Protein AF-A0A7S4EBX3-F1 (afdb_monomer_lite)

Structure (mmCIF, N/CA/C/O backbone):
data_AF-A0A7S4EBX3-F1
#
_entry.id   AF-A0A7S4EBX3-F1
#
loop_
_atom_site.group_PDB
_atom_site.id
_atom_site.type_symbol
_atom_site.label_atom_id
_atom_site.label_alt_id
_atom_site.label_comp_id
_atom_site.label_asym_id
_atom_site.label_entity_id
_atom_site.label_seq_id
_atom_site.pdbx_PDB_ins_code
_atom_site.Cartn_x
_atom_site.Cartn_y
_atom_site.Cartn_z
_atom_site.occupancy
_atom_site.B_iso_or_equiv
_atom_site.auth_seq_id
_atom_site.auth_comp_id
_atom_site.auth_asym_id
_atom_site.auth_ato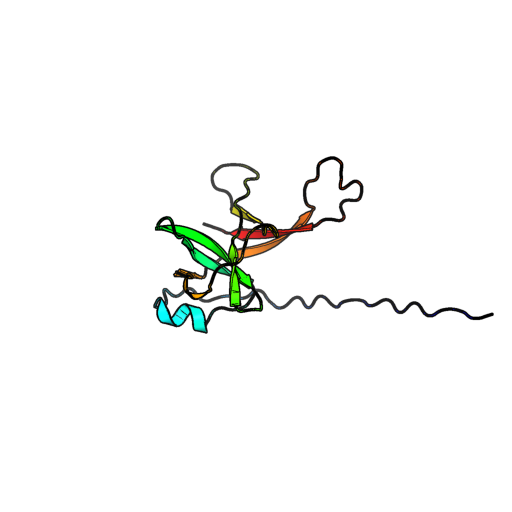m_id
_atom_site.pdbx_PDB_model_num
ATOM 1 N N . MET A 1 1 ? 20.992 -51.285 -5.496 1.00 40.72 1 MET A N 1
ATOM 2 C CA . MET A 1 1 ? 21.213 -49.872 -5.872 1.00 40.72 1 MET A CA 1
ATOM 3 C C . MET A 1 1 ? 19.914 -49.122 -5.628 1.00 40.72 1 MET A C 1
ATOM 5 O O . MET A 1 1 ? 18.893 -49.534 -6.156 1.00 40.72 1 MET A O 1
ATOM 9 N N . ARG A 1 2 ? 19.934 -48.137 -4.722 1.00 40.09 2 ARG A N 1
ATOM 10 C CA . ARG A 1 2 ? 18.774 -47.325 -4.319 1.00 40.09 2 ARG A CA 1
ATOM 11 C C . ARG A 1 2 ? 18.621 -46.174 -5.317 1.00 40.09 2 ARG A C 1
ATOM 13 O O . ARG A 1 2 ? 19.585 -45.440 -5.498 1.00 40.09 2 ARG A O 1
ATOM 20 N N . ALA A 1 3 ? 17.454 -46.026 -5.938 1.00 42.00 3 ALA A N 1
ATOM 21 C CA . ALA A 1 3 ? 17.110 -44.836 -6.714 1.00 42.00 3 ALA A CA 1
ATOM 22 C C . ALA A 1 3 ? 16.221 -43.935 -5.848 1.00 42.00 3 ALA A C 1
ATOM 24 O O . ALA A 1 3 ? 15.204 -44.380 -5.317 1.00 42.00 3 ALA A O 1
ATOM 25 N N . PHE A 1 4 ? 16.691 -42.707 -5.645 1.00 40.25 4 PHE A N 1
ATOM 26 C CA . PHE A 1 4 ? 16.070 -41.652 -4.855 1.00 40.25 4 PHE A CA 1
ATOM 27 C C . PHE A 1 4 ? 14.840 -41.079 -5.571 1.00 40.25 4 PHE A C 1
ATOM 29 O O . PHE A 1 4 ? 14.873 -40.845 -6.778 1.00 40.25 4 PHE A O 1
ATOM 36 N N . LEU A 1 5 ? 13.778 -40.837 -4.798 1.00 43.78 5 LEU A N 1
ATOM 37 C CA . LEU A 1 5 ? 12.637 -40.007 -5.177 1.00 43.78 5 LEU A CA 1
ATOM 38 C C . LEU A 1 5 ? 13.087 -38.558 -5.411 1.00 43.78 5 LEU A C 1
ATOM 40 O O . LEU A 1 5 ? 13.776 -37.988 -4.568 1.00 43.78 5 LEU A O 1
ATOM 44 N N . LEU A 1 6 ? 12.588 -37.941 -6.479 1.00 39.16 6 LEU A N 1
ATOM 45 C CA . LEU A 1 6 ? 12.466 -36.491 -6.602 1.00 39.16 6 LEU A CA 1
ATOM 46 C C . LEU A 1 6 ? 11.015 -36.204 -6.990 1.00 39.16 6 LEU A C 1
ATOM 48 O O . LEU A 1 6 ? 10.617 -36.347 -8.142 1.00 39.16 6 LEU A O 1
ATOM 52 N N . ALA A 1 7 ? 10.209 -35.897 -5.976 1.00 39.78 7 ALA A N 1
ATOM 53 C CA . ALA A 1 7 ? 8.870 -35.364 -6.150 1.00 39.78 7 ALA A CA 1
ATOM 54 C C . ALA A 1 7 ? 9.001 -33.874 -6.483 1.00 39.78 7 ALA A C 1
ATOM 56 O O . ALA A 1 7 ? 9.391 -33.073 -5.637 1.00 39.78 7 ALA A O 1
ATOM 57 N N . THR A 1 8 ? 8.712 -33.510 -7.726 1.00 43.41 8 THR A N 1
ATOM 58 C CA . THR A 1 8 ? 8.557 -32.117 -8.147 1.00 43.41 8 THR A CA 1
ATOM 59 C C . THR A 1 8 ? 7.237 -31.585 -7.595 1.00 43.41 8 THR A C 1
ATOM 61 O O . THR A 1 8 ? 6.166 -31.988 -8.052 1.00 43.41 8 THR A O 1
ATOM 64 N N . TYR A 1 9 ? 7.306 -30.700 -6.602 1.00 35.91 9 TYR A N 1
ATOM 65 C CA . TYR A 1 9 ? 6.167 -29.899 -6.161 1.00 35.91 9 TYR A CA 1
ATOM 66 C C . TYR A 1 9 ? 5.901 -28.819 -7.215 1.00 35.91 9 TYR A C 1
ATOM 68 O O . TYR A 1 9 ? 6.624 -27.833 -7.299 1.00 35.91 9 TYR A O 1
ATOM 76 N N . ALA A 1 10 ? 4.881 -29.023 -8.046 1.00 36.59 10 ALA A N 1
ATOM 77 C CA . ALA A 1 10 ? 4.318 -27.960 -8.867 1.00 36.59 10 ALA A CA 1
ATOM 78 C C . ALA A 1 10 ? 3.312 -27.191 -8.000 1.00 36.59 10 ALA A C 1
ATOM 80 O O . ALA A 1 10 ? 2.222 -27.694 -7.721 1.00 36.59 10 ALA A O 1
ATOM 81 N N . ALA A 1 11 ? 3.690 -26.001 -7.533 1.00 40.19 11 ALA A N 1
ATOM 82 C CA . ALA A 1 11 ? 2.750 -25.073 -6.922 1.00 40.19 11 ALA A CA 1
ATOM 83 C C . ALA A 1 11 ? 1.780 -24.600 -8.014 1.00 40.19 11 ALA A C 1
ATOM 85 O O . ALA A 1 11 ? 2.164 -23.918 -8.963 1.00 40.19 11 ALA A O 1
ATOM 86 N N . ALA A 1 12 ? 0.527 -25.037 -7.920 1.00 38.41 12 ALA A N 1
ATOM 87 C CA . ALA A 1 12 ? -0.540 -24.569 -8.784 1.00 38.41 12 ALA A CA 1
ATOM 88 C C . ALA A 1 12 ? -0.855 -23.114 -8.412 1.00 38.41 12 ALA A C 1
ATOM 90 O O . ALA A 1 12 ? -1.518 -22.857 -7.410 1.00 38.41 12 ALA A O 1
ATOM 91 N N . PHE A 1 13 ? -0.360 -22.172 -9.214 1.00 35.38 13 PHE A N 1
ATOM 92 C CA . PHE A 1 13 ? -0.728 -20.764 -9.129 1.00 35.38 13 PHE A CA 1
ATOM 93 C C . PHE A 1 13 ? -2.197 -20.634 -9.554 1.00 35.38 13 PHE A C 1
ATOM 95 O O . PHE A 1 13 ? -2.543 -20.697 -10.736 1.00 35.38 13 PHE A O 1
ATOM 102 N N . VAL A 1 14 ? -3.092 -20.562 -8.570 1.00 37.41 14 VAL A N 1
ATOM 103 C CA . VAL A 1 14 ? -4.519 -20.339 -8.797 1.00 37.41 14 VAL A CA 1
ATOM 104 C C . VAL A 1 14 ? -4.686 -18.873 -9.181 1.00 37.41 14 VAL A C 1
ATOM 106 O O . VAL A 1 14 ? -4.747 -18.008 -8.317 1.00 37.41 14 VAL A O 1
ATOM 109 N N . MET A 1 15 ? -4.787 -18.588 -10.482 1.00 36.91 15 MET A N 1
ATOM 110 C CA . MET A 1 15 ? -5.290 -17.299 -10.962 1.00 36.91 15 MET A CA 1
ATOM 111 C C . MET A 1 15 ? -6.753 -17.153 -10.521 1.00 36.91 15 MET A C 1
ATOM 113 O O . MET A 1 15 ? -7.679 -17.636 -11.182 1.00 36.91 15 MET A O 1
ATOM 117 N N . ARG A 1 16 ? -6.972 -16.531 -9.358 1.00 40.12 16 ARG A N 1
ATOM 118 C CA . ARG A 1 16 ? -8.288 -16.022 -8.967 1.00 40.12 16 ARG A CA 1
ATOM 119 C C . ARG A 1 16 ? -8.583 -14.780 -9.807 1.00 40.12 16 ARG A C 1
ATOM 121 O O . ARG A 1 16 ? -7.706 -13.987 -10.115 1.00 40.12 16 ARG A O 1
ATOM 128 N N . ARG A 1 17 ? -9.834 -14.704 -10.254 1.00 37.66 17 ARG A N 1
ATOM 129 C CA . ARG A 1 17 ? -10.370 -13.698 -11.181 1.00 37.66 17 ARG A CA 1
ATOM 130 C C . ARG A 1 17 ? -10.082 -12.267 -10.702 1.00 37.66 17 ARG A C 1
ATOM 132 O O . ARG A 1 17 ? -10.075 -12.067 -9.491 1.00 37.66 17 ARG A O 1
ATOM 139 N N . PRO A 1 18 ? -9.946 -11.295 -11.627 1.00 40.38 18 PRO A N 1
ATOM 140 C CA . PRO A 1 18 ? -9.719 -9.900 -11.270 1.00 40.38 18 PRO A CA 1
ATOM 141 C C . PRO A 1 18 ? -10.865 -9.418 -10.381 1.00 40.38 18 PRO A C 1
ATOM 143 O O . PRO A 1 18 ? -12.044 -9.592 -10.719 1.00 40.38 18 PRO A O 1
ATOM 146 N N . ALA A 1 19 ? -10.514 -8.884 -9.215 1.00 41.41 19 ALA A N 1
ATOM 147 C CA . ALA A 1 19 ? -11.467 -8.301 -8.296 1.00 41.41 19 ALA A CA 1
ATOM 148 C C . ALA A 1 19 ? -12.002 -7.012 -8.930 1.00 41.41 19 ALA A C 1
ATOM 150 O O . ALA A 1 19 ? -11.329 -5.994 -8.978 1.00 41.41 19 ALA A O 1
ATOM 151 N N . VAL A 1 20 ? -13.225 -7.066 -9.460 1.00 45.72 20 VAL A N 1
ATOM 152 C CA . VAL A 1 20 ? -13.995 -5.854 -9.755 1.00 45.72 20 VAL A CA 1
ATOM 153 C C . VAL A 1 20 ? -14.483 -5.328 -8.408 1.00 45.72 20 VAL A C 1
ATOM 155 O O . VAL A 1 20 ? -15.518 -5.777 -7.905 1.00 45.72 20 VAL A O 1
ATOM 158 N N . VAL A 1 21 ? -13.705 -4.443 -7.790 1.00 50.16 21 VAL A N 1
ATOM 159 C CA . VAL A 1 21 ? -14.052 -3.813 -6.513 1.00 50.16 21 VAL A CA 1
ATOM 160 C C . VAL A 1 21 ? -14.892 -2.568 -6.797 1.00 50.16 21 VAL A C 1
ATOM 162 O O . VAL A 1 21 ? -14.644 -1.798 -7.719 1.00 50.16 21 VAL A O 1
ATOM 165 N N . ARG A 1 22 ? -16.019 -2.456 -6.089 1.00 40.09 22 ARG A N 1
ATOM 166 C CA . ARG A 1 22 ? -17.028 -1.418 -6.309 1.00 40.09 22 ARG A CA 1
ATOM 167 C C . ARG A 1 22 ? -16.638 -0.155 -5.549 1.00 40.09 22 ARG A C 1
ATOM 169 O O . ARG A 1 22 ? -16.744 -0.141 -4.326 1.00 40.09 22 ARG A O 1
ATOM 176 N N . SER A 1 23 ? -16.329 0.901 -6.296 1.00 42.09 23 SER A N 1
ATOM 177 C CA . SER A 1 23 ? -16.109 2.252 -5.782 1.00 42.09 23 SER A CA 1
ATOM 178 C C . SER A 1 23 ? -17.259 2.724 -4.886 1.00 42.09 23 SER A C 1
ATOM 180 O O . SER A 1 23 ? -18.435 2.740 -5.271 1.00 42.09 23 SER A O 1
ATOM 182 N N . GLY A 1 24 ? -16.917 3.129 -3.669 1.00 44.44 24 GLY A N 1
ATOM 18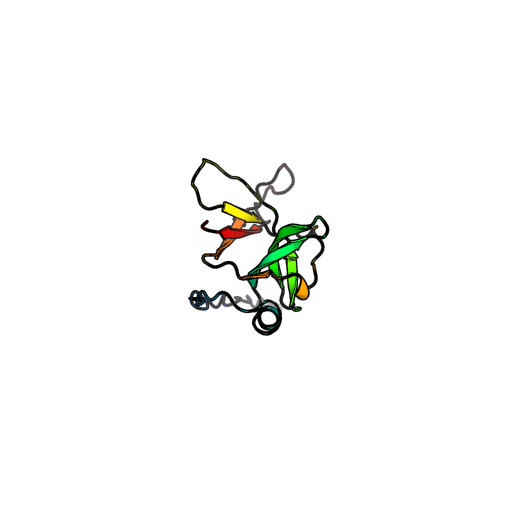3 C CA . GLY A 1 24 ? -17.831 3.783 -2.751 1.00 44.44 24 GLY A CA 1
ATOM 184 C C . GLY A 1 24 ? -17.051 4.476 -1.651 1.00 44.44 24 GLY A C 1
ATOM 185 O O . GLY A 1 24 ? -16.431 3.809 -0.832 1.00 44.44 24 GLY A O 1
ATOM 186 N N . HIS A 1 25 ? -17.125 5.809 -1.611 1.00 44.56 25 HIS A N 1
ATOM 187 C CA . HIS A 1 25 ? -16.722 6.629 -0.465 1.00 44.56 25 HIS A CA 1
ATOM 188 C C . HIS A 1 25 ? -17.404 6.097 0.814 1.00 44.56 25 HIS A C 1
ATOM 190 O O . HIS A 1 25 ? -18.548 6.450 1.120 1.00 44.56 25 HIS A O 1
ATOM 196 N N . ARG A 1 26 ? -16.734 5.195 1.539 1.00 49.06 26 ARG A N 1
ATOM 197 C CA . ARG A 1 26 ? -17.198 4.624 2.809 1.00 49.06 26 ARG A CA 1
ATOM 198 C C . ARG A 1 26 ? -16.664 5.453 3.974 1.00 49.06 26 ARG A C 1
ATOM 200 O O . ARG A 1 26 ? -15.625 6.094 3.889 1.00 49.06 26 ARG A O 1
ATOM 207 N N . ARG A 1 27 ? -17.441 5.500 5.058 1.00 44.69 27 ARG A N 1
ATOM 208 C CA . ARG A 1 27 ? -17.095 6.237 6.281 1.00 44.69 27 ARG A CA 1
ATOM 209 C C . ARG A 1 27 ? -15.834 5.629 6.907 1.00 44.69 27 ARG A C 1
ATOM 211 O O . ARG A 1 27 ? -15.742 4.415 7.002 1.00 44.69 27 ARG A O 1
ATOM 218 N N . ILE A 1 28 ? -14.946 6.485 7.411 1.00 51.44 28 ILE A N 1
ATOM 219 C CA . ILE A 1 28 ? -13.603 6.159 7.937 1.00 51.44 28 ILE A CA 1
ATOM 220 C C . ILE A 1 28 ? -13.601 4.971 8.923 1.00 51.44 28 ILE A C 1
ATOM 222 O O . ILE A 1 28 ? -12.731 4.120 8.848 1.00 51.44 28 ILE A O 1
ATOM 226 N N . ASN A 1 29 ? -14.616 4.825 9.784 1.00 45.28 29 ASN A N 1
ATOM 227 C CA . ASN A 1 29 ? -14.655 3.718 10.756 1.00 45.28 29 ASN A CA 1
ATOM 228 C C . ASN A 1 29 ? -15.117 2.365 10.192 1.00 45.28 29 ASN A C 1
ATOM 230 O O . ASN A 1 29 ? -15.028 1.379 10.905 1.00 45.28 29 ASN A O 1
ATOM 234 N N . SER A 1 30 ? -15.665 2.303 8.974 1.00 59.22 30 SER A N 1
ATOM 235 C CA . SER A 1 30 ? -16.100 1.032 8.375 1.00 59.22 30 SER A CA 1
ATOM 236 C C . SER A 1 30 ? -15.076 0.447 7.414 1.00 59.22 30 SER A C 1
ATOM 238 O O . SER A 1 30 ? -15.315 -0.629 6.892 1.00 59.22 30 SER A O 1
ATOM 240 N N . ILE A 1 31 ? -13.998 1.171 7.100 1.00 66.19 31 ILE A N 1
ATOM 241 C CA . ILE A 1 31 ? -13.066 0.710 6.072 1.00 66.19 31 ILE A CA 1
ATOM 242 C C . ILE A 1 31 ? -12.199 -0.435 6.578 1.00 66.19 31 ILE A C 1
ATOM 244 O O . ILE A 1 31 ? -12.019 -1.402 5.855 1.00 66.19 31 ILE A O 1
ATOM 248 N N . VAL A 1 32 ? -11.750 -0.352 7.834 1.00 70.75 32 VAL A N 1
ATOM 249 C CA . VAL A 1 32 ? -10.852 -1.331 8.461 1.00 70.75 32 VAL A CA 1
ATOM 250 C C . VAL A 1 32 ? -11.476 -2.728 8.487 1.00 70.75 32 VAL A C 1
ATOM 252 O O . VAL A 1 32 ? -10.799 -3.702 8.187 1.00 70.75 32 VAL A O 1
ATOM 255 N N . ASP A 1 33 ? -12.779 -2.821 8.768 1.00 74.06 33 ASP A N 1
ATOM 256 C CA . ASP A 1 33 ? -13.515 -4.094 8.805 1.00 74.06 33 ASP A CA 1
ATOM 257 C C . ASP A 1 33 ? -13.684 -4.742 7.417 1.00 74.06 33 ASP A C 1
ATOM 259 O O . ASP A 1 33 ? -14.005 -5.927 7.319 1.00 74.06 33 ASP A O 1
ATOM 263 N N . ASP A 1 34 ? -13.514 -3.958 6.350 1.00 80.75 34 ASP A N 1
ATOM 264 C CA . ASP A 1 34 ? -13.692 -4.380 4.962 1.00 80.75 34 ASP A CA 1
ATOM 265 C C . ASP A 1 34 ? -12.357 -4.575 4.219 1.00 80.75 34 ASP A C 1
ATOM 267 O O . ASP A 1 34 ? -12.391 -5.003 3.064 1.00 80.75 34 ASP A O 1
ATOM 271 N N . LEU A 1 35 ? -11.211 -4.261 4.841 1.00 85.38 35 LEU A N 1
ATOM 272 C CA . LEU A 1 35 ? -9.898 -4.414 4.211 1.00 85.38 35 LEU A CA 1
ATOM 273 C C . LEU A 1 35 ? -9.601 -5.892 3.952 1.00 85.38 35 LEU A C 1
ATOM 275 O O . LEU A 1 35 ? -9.649 -6.724 4.862 1.00 85.38 35 LEU A O 1
ATOM 279 N N . ALA A 1 36 ? -9.276 -6.209 2.704 1.00 87.81 36 ALA A N 1
ATOM 280 C CA . ALA A 1 36 ? -8.806 -7.519 2.298 1.00 87.81 36 ALA A CA 1
ATOM 281 C C . ALA A 1 36 ? -7.290 -7.511 2.089 1.00 87.81 36 ALA A C 1
ATOM 283 O O . ALA A 1 36 ? -6.695 -6.502 1.719 1.00 87.81 36 ALA A O 1
ATOM 284 N N . GLU A 1 37 ? -6.667 -8.670 2.294 1.00 87.56 37 GLU A N 1
ATOM 285 C CA . GLU A 1 37 ? -5.282 -8.909 1.888 1.00 87.56 37 GLU A CA 1
ATOM 286 C C . GLU A 1 37 ? -5.080 -8.497 0.418 1.00 87.56 37 GLU A C 1
ATOM 288 O O . GLU A 1 37 ? -5.906 -8.817 -0.442 1.00 87.56 37 GLU A O 1
ATOM 293 N N . HIS A 1 38 ? -3.967 -7.813 0.149 1.00 87.06 38 HIS A N 1
ATOM 294 C CA . HIS A 1 38 ? -3.600 -7.207 -1.133 1.00 87.06 38 HIS A CA 1
ATOM 295 C C . HIS A 1 38 ? -4.424 -5.989 -1.578 1.00 87.06 38 HIS A C 1
ATOM 297 O O . HIS A 1 38 ? -4.185 -5.483 -2.678 1.00 87.06 38 HIS A O 1
ATOM 303 N N . ASP A 1 39 ? -5.333 -5.463 -0.752 1.00 90.19 39 ASP A N 1
ATOM 304 C CA . ASP A 1 39 ? -5.939 -4.161 -1.035 1.00 90.19 39 ASP A CA 1
ATOM 305 C C . ASP A 1 39 ? -4.875 -3.064 -0.947 1.00 90.19 39 ASP A C 1
ATOM 307 O O . ASP A 1 39 ? -4.147 -2.965 0.041 1.00 90.19 39 ASP A O 1
ATOM 311 N N . VAL A 1 40 ? -4.802 -2.203 -1.964 1.00 89.94 40 VAL A N 1
ATOM 312 C CA . VAL A 1 40 ? -3.990 -0.985 -1.893 1.00 89.94 40 VAL A CA 1
ATOM 313 C C . VAL A 1 40 ? -4.824 0.129 -1.290 1.00 89.94 40 VAL A C 1
ATOM 315 O O . VAL A 1 40 ? -5.968 0.359 -1.676 1.00 89.94 40 VAL A O 1
ATOM 318 N N . VAL A 1 41 ? -4.249 0.830 -0.324 1.00 90.88 41 VAL A N 1
ATOM 319 C CA . VAL A 1 41 ? -4.910 1.864 0.460 1.00 90.88 41 VAL A CA 1
ATOM 320 C C . VAL A 1 41 ? -4.074 3.130 0.493 1.00 90.88 41 VAL A C 1
ATOM 322 O O . VAL A 1 41 ? -2.844 3.098 0.531 1.00 90.88 41 VAL A O 1
ATOM 325 N N . GLU A 1 42 ? -4.756 4.266 0.542 1.00 91.19 42 GLU A N 1
ATOM 326 C CA . GLU A 1 42 ? -4.148 5.486 1.053 1.00 91.19 42 GLU A CA 1
ATOM 327 C C . GLU A 1 42 ? -4.258 5.492 2.570 1.00 91.19 42 GLU A C 1
ATOM 329 O O . GLU A 1 42 ? -5.337 5.242 3.114 1.00 91.19 42 GLU A O 1
ATOM 334 N N . TYR A 1 43 ? -3.169 5.826 3.252 1.00 91.50 43 TYR A N 1
ATOM 335 C CA . TYR A 1 43 ? -3.124 5.927 4.705 1.00 91.50 43 TYR A CA 1
ATOM 336 C C . TYR A 1 43 ? -2.542 7.268 5.157 1.00 91.50 43 TYR A C 1
ATOM 338 O O . TYR A 1 43 ? -1.748 7.894 4.454 1.00 91.50 43 TYR A O 1
ATOM 346 N N . SER A 1 44 ? -2.935 7.732 6.341 1.00 91.62 44 SER A N 1
ATOM 347 C CA . SER A 1 44 ? -2.404 8.968 6.922 1.00 91.62 44 SER A CA 1
ATOM 348 C C . SER A 1 44 ? -1.004 8.758 7.497 1.00 91.62 44 SER A C 1
ATOM 350 O O . SER A 1 44 ? -0.804 7.855 8.317 1.00 91.62 44 SER A O 1
ATOM 352 N N . THR A 1 45 ? -0.055 9.618 7.129 1.00 89.31 45 THR A N 1
ATOM 353 C CA . THR A 1 45 ? 1.299 9.624 7.702 1.00 89.31 45 THR A CA 1
ATOM 354 C C . THR A 1 45 ? 1.381 10.523 8.936 1.00 89.31 45 THR A C 1
ATOM 356 O O . THR A 1 45 ? 0.561 11.427 9.121 1.00 89.31 45 THR A O 1
ATOM 359 N N . ASP A 1 46 ? 2.389 10.305 9.784 1.00 87.31 46 ASP A N 1
ATOM 360 C CA . ASP A 1 46 ? 2.591 11.102 11.005 1.00 87.31 46 ASP A CA 1
ATOM 361 C C . ASP A 1 46 ? 2.900 12.584 10.706 1.00 87.31 46 ASP A C 1
ATOM 363 O O . ASP A 1 46 ? 2.596 13.461 11.514 1.00 87.31 46 ASP A O 1
ATOM 367 N N . ASP A 1 47 ? 3.413 12.878 9.508 1.00 88.25 47 ASP A N 1
ATOM 368 C CA . ASP A 1 47 ? 3.663 14.240 9.019 1.00 88.25 47 ASP A CA 1
ATOM 369 C C . ASP A 1 47 ? 2.389 14.955 8.521 1.00 88.25 47 ASP A C 1
ATOM 371 O O . ASP A 1 47 ? 2.450 16.083 8.026 1.00 88.25 47 ASP A O 1
ATOM 375 N N . GLY A 1 48 ? 1.221 14.311 8.632 1.00 84.81 48 GLY A N 1
ATOM 376 C CA . GLY A 1 48 ? -0.061 14.836 8.155 1.00 84.81 48 GLY A CA 1
ATOM 377 C C . GLY A 1 48 ? -0.259 14.720 6.641 1.00 84.81 48 GLY A C 1
ATOM 378 O O . GLY A 1 48 ? -1.143 15.377 6.089 1.00 84.81 48 GLY A O 1
ATOM 379 N N . GLY A 1 49 ? 0.566 13.913 5.971 1.00 89.25 49 GLY A N 1
ATOM 380 C CA . GLY A 1 49 ? 0.436 13.581 4.557 1.00 89.25 49 GLY A CA 1
ATOM 381 C C . GLY A 1 49 ? -0.401 12.324 4.317 1.00 89.25 49 GLY A C 1
ATOM 382 O O . GLY A 1 49 ? -0.938 11.713 5.244 1.00 89.25 49 GLY A O 1
ATOM 383 N N . LEU A 1 50 ? -0.485 11.934 3.045 1.00 88.88 50 LEU A N 1
ATOM 384 C CA . LEU A 1 50 ? -1.043 10.655 2.615 1.00 88.88 50 LEU A CA 1
ATOM 385 C C . LEU A 1 50 ? 0.074 9.808 2.007 1.00 88.88 50 LEU A C 1
ATOM 387 O O . LEU A 1 50 ? 0.834 10.296 1.169 1.00 88.88 50 LEU A O 1
ATOM 391 N N . GLY A 1 51 ? 0.171 8.562 2.455 1.00 89.56 51 GLY A N 1
ATOM 392 C CA . GLY A 1 51 ? 1.009 7.522 1.871 1.00 89.56 51 GLY A CA 1
ATOM 393 C C . GLY A 1 51 ? 0.150 6.482 1.162 1.00 89.56 51 GLY A C 1
ATOM 394 O O . GLY A 1 51 ? -1.056 6.408 1.394 1.00 89.56 51 GLY A O 1
ATOM 395 N N . LEU A 1 52 ? 0.776 5.681 0.305 1.00 91.00 52 LEU A N 1
ATOM 396 C CA . LEU A 1 52 ? 0.162 4.507 -0.311 1.00 91.00 52 LEU A CA 1
ATOM 397 C C . LEU A 1 52 ? 0.773 3.258 0.300 1.00 91.00 52 LEU A C 1
ATOM 399 O O . LEU A 1 52 ? 1.977 3.218 0.540 1.00 91.00 52 LEU A O 1
ATOM 403 N N . GLY A 1 53 ? -0.051 2.256 0.561 1.00 91.44 53 GLY A N 1
ATOM 404 C CA . GLY A 1 53 ? 0.385 0.989 1.124 1.00 91.44 53 GLY A CA 1
ATOM 405 C C . GLY A 1 53 ? -0.534 -0.142 0.704 1.00 91.44 53 GLY A C 1
ATOM 406 O O . GLY A 1 53 ? -1.616 0.099 0.179 1.00 91.44 53 GLY A O 1
ATOM 407 N N . VAL A 1 54 ? -0.108 -1.372 0.936 1.00 91.62 54 VAL A N 1
ATOM 408 C CA . VAL A 1 54 ? -0.885 -2.576 0.643 1.00 91.62 54 VAL A CA 1
ATOM 409 C C . VAL A 1 54 ? -1.172 -3.339 1.929 1.00 91.62 54 VAL A C 1
ATOM 411 O O . VAL A 1 54 ? -0.344 -3.381 2.835 1.00 91.62 54 VAL A O 1
ATOM 414 N N . VAL A 1 55 ? -2.366 -3.911 2.029 1.00 91.62 55 VAL A N 1
ATOM 415 C CA . VAL A 1 55 ? -2.804 -4.663 3.203 1.00 91.62 55 VAL A CA 1
ATOM 416 C C . VAL A 1 55 ? -2.169 -6.055 3.208 1.00 91.62 55 VAL A C 1
ATOM 418 O O . VAL A 1 55 ? -2.323 -6.832 2.264 1.00 91.62 55 VAL A O 1
ATOM 421 N N . CYS A 1 56 ? -1.471 -6.369 4.293 1.00 89.69 56 CYS A N 1
ATOM 422 C CA . CYS A 1 56 ? -0.848 -7.657 4.574 1.00 89.69 56 CYS A CA 1
ATOM 423 C C . CYS A 1 56 ? -1.861 -8.683 5.112 1.00 89.69 56 CYS A C 1
ATOM 425 O O . CYS A 1 56 ? -2.940 -8.327 5.586 1.00 89.69 56 CYS A O 1
ATOM 427 N N . GLU A 1 57 ? -1.484 -9.967 5.123 1.00 88.06 57 GLU A N 1
ATOM 428 C CA . GLU A 1 57 ? -2.305 -11.058 5.685 1.00 88.06 57 GLU A CA 1
ATOM 429 C C . GLU A 1 57 ? -2.656 -10.837 7.170 1.00 88.06 57 GLU A C 1
ATOM 431 O O . GLU A 1 57 ? -3.736 -11.213 7.628 1.00 88.06 57 GLU A O 1
ATOM 436 N N . ASP A 1 58 ? -1.765 -10.201 7.933 1.00 88.44 58 ASP A N 1
ATOM 437 C CA . ASP A 1 58 ? -1.977 -9.881 9.348 1.00 88.44 58 ASP A CA 1
ATOM 438 C C . ASP A 1 58 ? -2.855 -8.636 9.578 1.00 88.44 58 ASP A C 1
ATOM 440 O O . ASP A 1 58 ? -3.127 -8.273 10.724 1.00 88.44 58 ASP A O 1
ATOM 444 N N . GLY A 1 59 ? -3.325 -8.005 8.498 1.00 87.06 59 GLY A N 1
ATOM 445 C CA . GLY A 1 59 ? -4.137 -6.797 8.529 1.00 87.06 59 GLY A CA 1
ATOM 446 C C . GLY A 1 59 ? -3.335 -5.515 8.740 1.00 87.06 59 GLY A C 1
ATOM 447 O O . GLY A 1 59 ? -3.943 -4.463 8.902 1.00 87.06 59 GLY A O 1
ATOM 448 N N . THR A 1 60 ? -2.002 -5.557 8.745 1.00 93.00 60 THR A N 1
ATOM 449 C CA . THR A 1 60 ? -1.180 -4.338 8.710 1.00 93.00 60 THR A CA 1
ATOM 450 C C . THR A 1 60 ? -1.114 -3.765 7.295 1.00 93.00 60 THR A C 1
ATOM 452 O O . THR A 1 60 ? -1.478 -4.421 6.322 1.00 93.00 60 THR A O 1
ATOM 455 N N . ILE A 1 61 ? -0.677 -2.515 7.164 1.00 92.88 61 ILE A N 1
ATOM 456 C CA . ILE A 1 61 ? -0.443 -1.858 5.879 1.00 92.88 61 ILE A CA 1
ATOM 457 C C . ILE A 1 61 ? 1.062 -1.775 5.669 1.00 92.88 61 ILE A C 1
ATOM 459 O O . ILE A 1 61 ? 1.753 -1.083 6.414 1.00 92.88 61 ILE A O 1
ATOM 463 N N . HIS A 1 62 ? 1.576 -2.419 4.632 1.00 93.06 62 HIS A N 1
ATOM 464 C CA . HIS A 1 62 ? 2.955 -2.239 4.214 1.00 93.06 62 HIS A CA 1
ATOM 465 C C . HIS A 1 62 ? 3.069 -1.022 3.283 1.00 93.06 62 HIS A C 1
ATOM 467 O O . HIS A 1 62 ? 2.407 -1.001 2.241 1.00 93.06 62 HIS A O 1
ATOM 473 N N . PRO A 1 63 ? 3.883 -0.002 3.608 1.00 91.94 63 PRO A N 1
ATOM 474 C CA . PRO A 1 63 ? 4.065 1.152 2.736 1.00 91.94 63 PRO A CA 1
ATOM 475 C C . PRO A 1 63 ? 4.617 0.763 1.362 1.00 91.94 63 PRO A C 1
ATOM 477 O O . PRO A 1 63 ? 5.480 -0.106 1.245 1.00 91.94 63 PRO A O 1
ATOM 480 N N . LEU A 1 64 ? 4.128 1.427 0.321 1.00 88.12 64 LEU A N 1
ATOM 481 C CA . LEU A 1 64 ? 4.632 1.292 -1.036 1.00 88.12 64 LEU A CA 1
ATOM 482 C C . LEU A 1 64 ? 5.554 2.466 -1.375 1.00 88.12 64 LEU A C 1
ATOM 484 O O . LEU A 1 64 ? 5.197 3.636 -1.210 1.00 88.12 64 LEU A O 1
ATOM 488 N N . CYS A 1 65 ? 6.730 2.148 -1.903 1.00 83.19 65 CYS A N 1
ATOM 489 C CA . CYS A 1 65 ? 7.711 3.122 -2.356 1.00 83.19 65 CYS A CA 1
ATOM 490 C C . CYS A 1 65 ? 7.419 3.534 -3.805 1.00 83.19 65 CYS A C 1
ATOM 492 O O . CYS A 1 65 ? 7.079 2.713 -4.652 1.00 83.19 65 CYS A O 1
ATOM 494 N N . TYR A 1 66 ? 7.541 4.826 -4.104 1.00 73.00 66 TYR A N 1
ATOM 495 C CA . TYR A 1 66 ? 7.299 5.357 -5.446 1.00 73.00 66 TYR A CA 1
ATOM 496 C C . TYR A 1 66 ? 8.490 5.090 -6.370 1.00 73.00 66 TYR A C 1
ATOM 498 O O . TYR A 1 66 ? 9.628 5.412 -6.019 1.00 73.00 66 TYR A O 1
ATOM 506 N N . PHE A 1 67 ? 8.224 4.567 -7.566 1.00 66.44 67 PHE A N 1
ATOM 507 C CA . PHE A 1 67 ? 9.230 4.322 -8.590 1.00 66.44 67 PHE A CA 1
ATOM 508 C C . PHE A 1 67 ? 8.791 4.958 -9.921 1.00 66.44 67 PHE A C 1
ATOM 510 O O . PHE A 1 67 ? 7.639 4.849 -10.321 1.00 66.44 67 PHE A O 1
ATOM 517 N N . VAL A 1 68 ? 9.699 5.656 -10.615 1.00 61.78 68 VAL A N 1
ATOM 518 C CA . VAL A 1 68 ? 9.400 6.296 -11.913 1.00 61.78 68 VAL A CA 1
ATOM 519 C C . VAL A 1 68 ? 10.260 5.679 -12.992 1.00 61.78 68 VAL A C 1
ATOM 521 O O . VAL A 1 68 ? 11.456 5.959 -13.056 1.00 61.78 68 VAL A O 1
ATOM 524 N N . GLU A 1 69 ? 9.642 4.910 -13.879 1.00 55.84 69 GLU A N 1
ATOM 525 C CA . GLU A 1 69 ? 10.198 4.610 -15.196 1.00 55.84 69 GLU A CA 1
ATOM 526 C C . GLU A 1 69 ? 9.310 5.269 -16.268 1.00 55.84 69 GLU A C 1
ATOM 528 O O . GLU A 1 69 ? 8.333 4.703 -16.731 1.00 55.84 69 GLU A O 1
ATOM 533 N N . GLU A 1 70 ? 9.716 6.493 -16.622 1.00 52.00 70 GLU A N 1
ATOM 534 C CA . GLU A 1 70 ? 9.392 7.291 -17.820 1.00 52.00 70 GLU A CA 1
ATOM 535 C C . GLU A 1 70 ? 8.005 7.950 -18.039 1.00 52.00 70 GLU A C 1
ATOM 537 O O . GLU A 1 70 ? 6.943 7.379 -17.842 1.00 52.00 70 GLU A O 1
ATOM 542 N N . GLU A 1 71 ? 8.144 9.194 -18.531 1.00 52.16 71 GLU A N 1
ATOM 543 C CA . GLU A 1 71 ? 7.256 10.153 -19.213 1.00 52.16 71 GLU A CA 1
ATOM 544 C C . GLU A 1 71 ? 5.897 10.545 -18.592 1.00 52.16 71 GLU A C 1
ATOM 546 O O . GLU A 1 71 ? 5.019 9.738 -18.305 1.00 52.16 71 GLU A O 1
ATOM 551 N N . ASP A 1 72 ? 5.746 11.866 -18.417 1.00 58.56 72 ASP A N 1
ATOM 552 C CA . ASP A 1 72 ? 4.547 12.556 -17.942 1.00 58.56 72 ASP A CA 1
ATOM 553 C C . ASP A 1 72 ? 3.256 12.014 -18.609 1.00 58.56 72 ASP A C 1
ATOM 555 O O . ASP A 1 72 ? 3.194 11.880 -19.830 1.00 58.56 72 ASP A O 1
ATOM 559 N N . ASP A 1 73 ? 2.226 11.761 -17.784 1.00 61.88 73 ASP A N 1
ATOM 560 C CA . ASP A 1 73 ? 0.875 11.227 -18.089 1.00 61.88 73 ASP A CA 1
ATOM 561 C C . ASP A 1 73 ? 0.686 9.685 -18.178 1.00 61.88 73 ASP A C 1
ATOM 563 O O . ASP A 1 73 ? -0.393 9.226 -18.563 1.00 61.88 73 ASP A O 1
ATOM 567 N N . GLY A 1 74 ? 1.667 8.864 -17.773 1.00 62.47 74 GLY A N 1
ATOM 568 C CA . GLY A 1 74 ? 1.531 7.395 -17.666 1.00 62.47 74 GLY A CA 1
ATOM 569 C C . GLY A 1 74 ? 1.040 6.857 -16.302 1.00 62.47 74 GLY A C 1
ATOM 570 O O . GL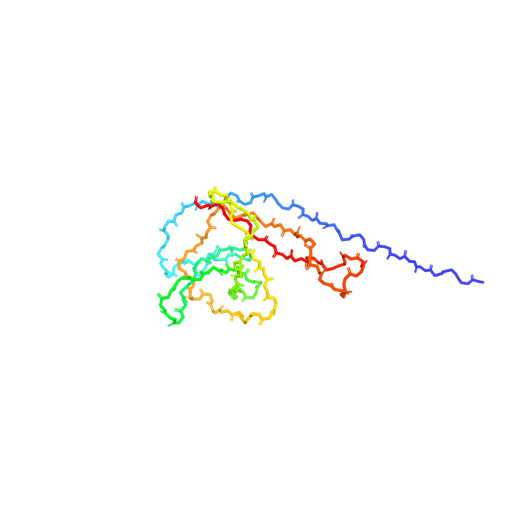Y A 1 74 ? 1.084 7.580 -15.301 1.00 62.47 74 GLY A O 1
ATOM 571 N N . PRO A 1 75 ? 0.575 5.588 -16.233 1.00 65.88 75 PRO A N 1
ATOM 572 C CA . PRO A 1 75 ? 0.290 4.915 -14.964 1.00 65.88 75 PRO A CA 1
ATOM 573 C C . PRO A 1 75 ? 1.559 4.822 -14.105 1.00 65.88 75 PRO A C 1
ATOM 575 O O . PRO A 1 75 ? 2.672 4.758 -14.624 1.00 65.88 75 PRO A O 1
ATOM 578 N N . VAL A 1 76 ? 1.391 4.854 -12.782 1.00 78.94 76 VAL A N 1
ATOM 579 C CA . VAL A 1 76 ? 2.516 4.939 -11.844 1.00 78.94 76 VAL A CA 1
ATOM 580 C C . VAL A 1 76 ? 2.788 3.584 -11.213 1.00 78.94 76 VAL A C 1
ATOM 582 O O . VAL A 1 76 ? 1.892 2.999 -10.605 1.00 78.94 76 VAL A O 1
ATOM 585 N N . ASP A 1 77 ? 4.048 3.158 -11.260 1.00 82.12 77 ASP A N 1
ATOM 586 C CA . ASP A 1 77 ? 4.512 1.952 -10.585 1.00 82.12 77 ASP A CA 1
ATOM 587 C C . ASP A 1 77 ? 4.960 2.239 -9.145 1.00 82.12 77 ASP A C 1
ATOM 589 O O . ASP A 1 77 ? 5.824 3.072 -8.858 1.00 82.12 77 ASP A O 1
ATOM 593 N N . TYR A 1 78 ? 4.377 1.490 -8.218 1.00 82.69 78 TYR A N 1
ATOM 594 C CA . TYR A 1 78 ? 4.717 1.496 -6.804 1.00 82.69 78 TYR A CA 1
ATOM 595 C C . TYR A 1 78 ? 5.333 0.156 -6.412 1.00 82.69 78 TYR A C 1
ATOM 597 O O . TYR A 1 78 ? 4.835 -0.892 -6.803 1.00 82.69 78 TYR A O 1
ATOM 605 N N . VAL A 1 79 ? 6.413 0.168 -5.640 1.00 83.44 79 VAL A N 1
ATOM 606 C CA . VAL A 1 79 ? 7.200 -1.026 -5.312 1.00 83.44 79 VAL A CA 1
ATOM 607 C C . VAL A 1 79 ? 7.040 -1.373 -3.838 1.00 83.44 79 VAL A C 1
ATOM 609 O O . VAL A 1 79 ? 7.048 -0.490 -2.976 1.00 83.44 79 VAL A O 1
ATOM 612 N N . TRP A 1 80 ? 6.914 -2.666 -3.553 1.00 83.56 80 TRP A N 1
ATOM 613 C CA . TRP A 1 80 ? 7.059 -3.188 -2.200 1.00 83.56 80 TRP A CA 1
ATOM 614 C C . TRP A 1 80 ? 8.536 -3.191 -1.793 1.00 83.56 80 TRP A C 1
ATOM 616 O O . TRP A 1 80 ? 9.358 -3.810 -2.465 1.00 83.56 80 TRP A O 1
ATOM 626 N N . ASP A 1 81 ? 8.863 -2.561 -0.667 1.00 80.94 81 ASP A N 1
ATOM 627 C CA . ASP A 1 81 ? 10.223 -2.520 -0.117 1.00 80.94 81 ASP A CA 1
ATOM 628 C C . ASP A 1 81 ? 10.291 -3.208 1.253 1.00 80.94 81 ASP A C 1
ATOM 630 O O . ASP A 1 81 ? 9.838 -2.656 2.249 1.00 80.94 81 ASP A O 1
ATOM 634 N N . GLU A 1 82 ? 10.881 -4.403 1.314 1.00 76.06 82 GLU A N 1
ATOM 635 C CA . GLU A 1 82 ? 10.974 -5.203 2.545 1.00 76.06 82 GLU A CA 1
ATOM 636 C C . GLU A 1 82 ? 11.723 -4.521 3.705 1.00 76.06 82 GLU A C 1
ATOM 638 O O . GLU A 1 82 ? 11.619 -4.978 4.844 1.00 76.06 82 GLU A O 1
ATOM 643 N N . GLU A 1 83 ? 12.475 -3.447 3.443 1.00 80.25 83 GLU A N 1
ATOM 644 C CA . GLU A 1 83 ? 13.173 -2.680 4.478 1.00 80.25 83 GLU A CA 1
ATOM 645 C C . GLU A 1 83 ? 12.260 -1.674 5.203 1.00 80.25 83 GLU A C 1
ATOM 647 O O . GLU A 1 83 ? 12.672 -1.090 6.211 1.00 80.25 83 GLU A O 1
ATOM 652 N N . VAL A 1 84 ? 11.032 -1.457 4.717 1.00 84.06 84 VAL A N 1
ATOM 653 C CA . VAL A 1 84 ? 10.093 -0.489 5.291 1.00 84.06 84 VAL A CA 1
ATOM 654 C C . VAL A 1 84 ? 9.163 -1.151 6.306 1.00 84.06 84 VAL A C 1
ATOM 656 O O . VAL A 1 84 ? 8.508 -2.152 6.034 1.00 84.06 84 VAL A O 1
ATOM 659 N N . ASP A 1 85 ? 9.058 -0.546 7.489 1.00 89.06 85 ASP A N 1
ATOM 660 C CA . ASP A 1 85 ? 8.170 -1.034 8.541 1.00 89.06 85 ASP A CA 1
ATOM 661 C C . ASP A 1 85 ? 6.685 -0.874 8.167 1.00 89.06 85 ASP A C 1
ATOM 663 O O . ASP A 1 85 ? 6.240 0.176 7.687 1.00 89.06 85 ASP A O 1
ATOM 667 N N . ALA A 1 86 ? 5.897 -1.910 8.4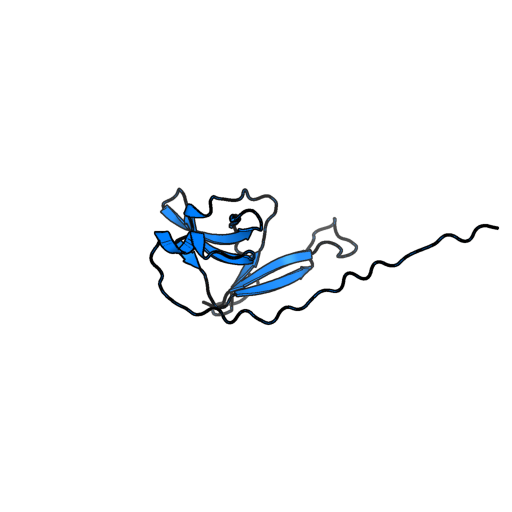62 1.00 90.69 86 ALA A N 1
ATOM 668 C CA . ALA A 1 86 ? 4.447 -1.882 8.322 1.00 90.69 86 ALA A CA 1
ATOM 669 C C . ALA A 1 86 ? 3.788 -0.918 9.327 1.00 90.69 86 ALA A C 1
ATOM 671 O O . ALA A 1 86 ? 4.306 -0.646 10.413 1.00 90.69 86 ALA A O 1
ATOM 672 N N . VAL A 1 87 ? 2.604 -0.419 8.973 1.00 92.19 87 VAL A N 1
ATOM 673 C CA . VAL A 1 87 ? 1.802 0.498 9.789 1.00 92.19 87 VAL A CA 1
ATOM 674 C C . VAL A 1 87 ? 0.426 -0.087 10.108 1.00 92.19 87 VAL A C 1
ATOM 676 O O . VAL A 1 87 ? -0.083 -0.967 9.420 1.00 92.19 87 VAL A O 1
ATOM 679 N N . GLU A 1 88 ? -0.201 0.417 11.168 1.00 92.19 88 GLU A N 1
ATOM 680 C CA . GLU A 1 88 ? -1.520 -0.040 11.621 1.00 92.19 88 GLU A CA 1
ATOM 681 C C . GLU A 1 88 ? -2.626 0.241 10.585 1.00 92.19 88 GLU A C 1
ATOM 683 O O . GLU A 1 88 ? -2.708 1.350 10.046 1.00 92.19 88 GLU A O 1
ATOM 688 N N . ALA A 1 89 ? -3.545 -0.713 10.381 1.00 88.56 89 ALA A N 1
ATOM 689 C CA . ALA A 1 89 ? -4.674 -0.564 9.451 1.00 88.56 89 ALA A CA 1
ATOM 690 C C . ALA A 1 89 ? -5.611 0.606 9.769 1.00 88.56 89 ALA A C 1
ATOM 692 O O . ALA A 1 89 ? -6.250 1.152 8.871 1.00 88.56 89 ALA A O 1
ATOM 693 N N . GLU A 1 90 ? -5.669 1.042 11.027 1.00 88.44 90 GLU A N 1
ATOM 694 C CA . GLU A 1 90 ? -6.462 2.202 11.453 1.00 88.44 90 GLU A CA 1
ATOM 695 C C . GLU A 1 90 ? -6.031 3.507 10.768 1.00 88.44 90 GLU A C 1
ATOM 697 O O . GLU A 1 90 ? -6.785 4.481 10.756 1.00 88.44 90 GLU A O 1
ATOM 702 N N . ARG A 1 91 ? -4.827 3.536 10.181 1.00 88.88 91 ARG A N 1
ATOM 703 C CA . ARG A 1 91 ? -4.337 4.672 9.396 1.00 88.88 91 ARG A CA 1
ATOM 704 C C . ARG A 1 91 ? -4.948 4.731 7.994 1.00 88.88 91 ARG A C 1
ATOM 706 O O . ARG A 1 91 ? -4.795 5.765 7.345 1.00 88.88 91 ARG A O 1
ATOM 713 N N . ALA A 1 92 ? -5.620 3.677 7.519 1.00 88.44 92 ALA A N 1
ATOM 714 C CA . ALA A 1 92 ? -6.261 3.660 6.206 1.00 88.44 92 ALA A CA 1
ATOM 715 C C . ALA A 1 92 ? -7.363 4.725 6.099 1.00 88.44 92 ALA A C 1
ATOM 717 O O . ALA A 1 92 ? -8.276 4.815 6.919 1.00 88.44 92 ALA A O 1
ATOM 718 N N . VAL A 1 93 ? -7.296 5.512 5.031 1.00 89.19 93 VAL A N 1
ATOM 719 C CA . VAL A 1 93 ? -8.250 6.574 4.699 1.00 89.19 93 VAL A CA 1
ATOM 720 C C . VAL A 1 93 ? -9.216 6.102 3.618 1.00 89.19 93 VAL A C 1
ATOM 722 O O . VAL A 1 93 ? -10.425 6.321 3.728 1.00 89.19 93 VAL A O 1
ATOM 725 N N . ARG A 1 94 ? -8.696 5.454 2.570 1.00 87.75 94 ARG A N 1
ATOM 726 C CA . ARG A 1 94 ? -9.489 4.881 1.477 1.00 87.75 94 ARG A CA 1
ATOM 727 C C . ARG A 1 94 ? -8.767 3.711 0.817 1.00 87.75 94 ARG A C 1
ATOM 729 O O . ARG A 1 94 ? -7.543 3.694 0.785 1.00 87.75 94 ARG A O 1
ATOM 736 N N . VAL A 1 95 ? -9.534 2.797 0.233 1.00 88.94 95 VAL A N 1
ATOM 737 C CA . VAL A 1 95 ? -9.022 1.819 -0.732 1.00 88.94 95 VAL A CA 1
ATOM 738 C C . VAL A 1 95 ? -8.827 2.535 -2.070 1.00 88.94 95 VAL A C 1
ATOM 740 O O . VAL A 1 95 ? -9.619 3.408 -2.445 1.00 88.94 95 VAL A O 1
ATOM 743 N N . VAL A 1 96 ? -7.730 2.217 -2.742 1.00 88.06 96 VAL A N 1
ATOM 744 C CA . VAL A 1 96 ? -7.392 2.694 -4.078 1.00 88.06 96 VAL A CA 1
ATOM 745 C C . VAL A 1 96 ? -7.937 1.685 -5.079 1.00 88.06 96 VAL A C 1
ATOM 747 O O . VAL A 1 96 ? -7.658 0.492 -4.989 1.00 88.06 96 VAL A O 1
ATOM 750 N N . ASP A 1 97 ? -8.761 2.179 -5.997 1.00 83.75 97 ASP A N 1
ATOM 751 C CA . ASP A 1 97 ? -9.273 1.400 -7.120 1.00 83.75 97 ASP A CA 1
ATOM 752 C C . ASP A 1 97 ? -8.227 1.376 -8.259 1.00 83.75 97 ASP A C 1
ATOM 754 O O . ASP A 1 97 ? -7.234 2.099 -8.206 1.00 83.75 97 ASP A O 1
ATOM 758 N N . ASP A 1 98 ? -8.451 0.552 -9.288 1.00 85.00 98 ASP A N 1
ATOM 759 C CA . ASP A 1 98 ? -7.619 0.499 -10.507 1.00 85.00 98 ASP A CA 1
ATOM 760 C C . ASP A 1 98 ? -6.121 0.227 -10.243 1.00 85.00 98 ASP A C 1
ATOM 762 O O . ASP A 1 98 ? -5.221 0.824 -10.837 1.00 85.00 98 ASP A O 1
ATOM 766 N N . VAL A 1 99 ? -5.871 -0.724 -9.336 1.00 84.19 99 VAL A N 1
ATOM 767 C CA . VAL A 1 99 ? -4.539 -1.245 -9.007 1.00 84.19 99 VAL A CA 1
ATOM 768 C C . VAL A 1 99 ? -4.301 -2.573 -9.718 1.00 84.19 99 VAL A C 1
ATOM 770 O O . VAL A 1 99 ? -5.085 -3.520 -9.594 1.00 84.19 99 VAL A O 1
ATOM 773 N N . TYR A 1 100 ? -3.163 -2.677 -10.398 1.00 83.62 100 TYR A N 1
ATOM 774 C CA . TYR A 1 100 ? -2.745 -3.874 -11.114 1.00 83.62 100 TYR A CA 1
ATOM 775 C C . TYR A 1 100 ? -1.443 -4.422 -10.509 1.00 83.62 100 TYR A C 1
ATOM 777 O O . TYR A 1 100 ? -0.368 -3.886 -10.790 1.00 83.62 100 TYR A O 1
ATOM 785 N N . PRO A 1 101 ? -1.505 -5.491 -9.687 1.00 83.75 101 PRO A N 1
ATOM 786 C CA . PRO A 1 101 ? -0.309 -6.123 -9.144 1.00 83.75 101 PRO A CA 1
ATOM 787 C C . PRO A 1 101 ? 0.474 -6.830 -10.255 1.00 83.75 101 PRO A C 1
ATOM 789 O O . PRO A 1 101 ? -0.084 -7.546 -11.095 1.00 83.75 101 PRO A O 1
ATOM 792 N N . LYS A 1 102 ? 1.787 -6.633 -10.251 1.00 83.25 102 LYS A N 1
ATOM 793 C CA . LYS A 1 102 ? 2.756 -7.151 -11.212 1.00 83.25 102 LYS A CA 1
ATOM 794 C C . LYS A 1 102 ? 4.007 -7.599 -10.464 1.00 83.25 102 LYS A C 1
ATOM 796 O O . LYS A 1 102 ? 4.290 -7.158 -9.361 1.00 83.25 102 LYS A O 1
ATOM 801 N N . THR A 1 103 ? 4.785 -8.459 -11.101 1.00 78.12 103 THR A N 1
ATOM 802 C CA . THR A 1 103 ? 6.129 -8.814 -10.640 1.00 78.12 103 THR A CA 1
ATOM 803 C C . THR A 1 103 ? 7.110 -8.394 -11.710 1.00 78.12 103 THR A C 1
ATOM 805 O O . THR A 1 103 ? 6.907 -8.731 -12.883 1.00 78.12 103 THR A O 1
ATOM 808 N N . ARG A 1 104 ? 8.193 -7.724 -11.331 1.00 71.75 104 ARG A N 1
ATOM 809 C CA . ARG A 1 104 ? 9.286 -7.438 -12.262 1.00 71.75 104 ARG A CA 1
ATOM 810 C C . ARG A 1 104 ? 10.584 -8.023 -11.755 1.00 71.75 104 ARG A C 1
ATOM 812 O O . ARG A 1 104 ? 10.754 -8.275 -10.569 1.00 71.75 104 ARG A O 1
ATOM 819 N N . GLN A 1 105 ? 11.518 -8.225 -12.671 1.00 68.56 105 GLN A N 1
ATOM 820 C CA . GLN A 1 105 ? 12.880 -8.552 -12.291 1.00 68.56 105 GLN A CA 1
ATOM 821 C C . GLN A 1 105 ? 13.501 -7.322 -11.623 1.00 68.56 105 GLN A C 1
ATOM 823 O O . GLN A 1 105 ? 13.531 -6.253 -12.234 1.00 68.56 105 GLN A O 1
ATOM 828 N N . ALA A 1 106 ? 14.015 -7.481 -10.404 1.00 63.94 106 ALA A N 1
ATOM 829 C CA . ALA A 1 106 ? 14.756 -6.428 -9.725 1.00 63.94 106 ALA A CA 1
ATOM 830 C C . ALA A 1 106 ? 15.943 -6.015 -10.612 1.00 63.94 106 ALA A C 1
ATOM 832 O O . ALA A 1 106 ? 16.812 -6.846 -10.927 1.00 63.94 106 ALA A O 1
ATOM 833 N N . GLN A 1 107 ? 15.980 -4.755 -11.063 1.00 58.38 107 GLN A N 1
ATOM 834 C CA . GLN A 1 107 ? 17.141 -4.242 -11.787 1.00 58.38 107 GLN A CA 1
ATOM 835 C C . GLN A 1 107 ? 18.313 -4.195 -10.815 1.00 58.38 107 GLN A C 1
ATOM 837 O O . GLN A 1 107 ? 18.305 -3.468 -9.827 1.00 58.38 107 GLN A O 1
ATOM 842 N N . ARG A 1 108 ? 19.343 -4.991 -11.091 1.00 53.44 108 ARG A N 1
ATOM 843 C CA . ARG A 1 108 ? 20.480 -5.132 -10.188 1.00 53.44 108 ARG A CA 1
ATOM 844 C C . ARG A 1 108 ? 21.743 -4.548 -10.802 1.00 53.44 108 ARG A C 1
ATOM 846 O O . ARG A 1 108 ? 22.105 -4.834 -11.943 1.00 53.44 108 ARG A O 1
ATOM 853 N N . GLY A 1 109 ? 22.462 -3.807 -9.960 1.00 54.47 109 GLY A N 1
ATOM 854 C CA . GLY A 1 109 ? 23.919 -3.780 -9.988 1.00 54.47 109 GLY A CA 1
ATOM 855 C C . GLY A 1 109 ? 24.514 -5.179 -9.750 1.00 54.47 109 GLY A C 1
ATOM 856 O O . GLY A 1 109 ? 23.806 -6.178 -9.681 1.00 54.47 109 GLY A O 1
ATOM 857 N N . VAL A 1 110 ? 25.840 -5.236 -9.626 1.00 50.12 110 VAL A N 1
ATOM 858 C CA . VAL A 1 110 ? 26.738 -6.405 -9.792 1.00 50.12 110 VAL A CA 1
ATOM 859 C C . VAL A 1 110 ? 26.324 -7.720 -9.092 1.00 50.12 110 VAL A C 1
ATOM 861 O O .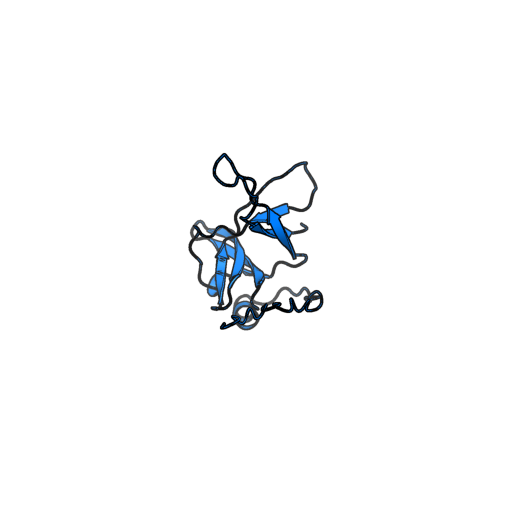 VAL A 1 110 ? 26.787 -8.786 -9.493 1.00 50.12 110 VAL A O 1
ATOM 864 N N . ASP A 1 111 ? 25.423 -7.698 -8.112 1.00 56.66 111 ASP A N 1
ATOM 865 C CA . ASP A 1 111 ? 25.134 -8.853 -7.267 1.00 56.66 111 ASP A CA 1
ATOM 866 C C . ASP A 1 111 ? 24.107 -9.871 -7.833 1.00 56.66 111 ASP A C 1
ATOM 868 O O . ASP A 1 111 ? 24.017 -10.956 -7.259 1.00 56.66 111 ASP A O 1
ATOM 872 N N . ASN A 1 112 ? 23.370 -9.607 -8.944 1.00 57.41 112 ASN A N 1
ATOM 873 C CA . ASN A 1 112 ? 22.288 -10.465 -9.531 1.00 57.41 112 ASN A CA 1
ATOM 874 C C . ASN A 1 112 ? 22.658 -10.979 -10.914 1.00 57.41 112 ASN A C 1
ATOM 876 O O . ASN A 1 112 ? 21.934 -10.737 -11.882 1.00 57.41 112 ASN A O 1
ATOM 880 N N . PRO A 1 113 ? 23.771 -11.713 -11.034 1.00 53.66 113 PRO A N 1
ATOM 881 C CA . PRO A 1 113 ? 24.232 -12.208 -12.321 1.00 53.66 113 PRO A CA 1
ATOM 882 C C . PRO A 1 113 ? 23.249 -13.196 -12.976 1.00 53.66 113 PRO A C 1
ATOM 884 O O . PRO A 1 113 ? 23.384 -13.470 -14.166 1.00 53.66 113 PRO A O 1
ATOM 887 N N . HIS A 1 114 ? 22.268 -13.721 -12.229 1.00 55.50 114 HIS A N 1
ATOM 888 C CA . HIS A 1 114 ? 21.302 -14.721 -12.697 1.00 55.50 114 HIS A CA 1
ATOM 889 C C . HIS A 1 114 ? 19.849 -14.226 -12.783 1.00 55.50 114 HIS A C 1
ATOM 891 O O . HIS A 1 114 ? 18.997 -14.972 -13.255 1.00 55.50 114 HIS A O 1
ATOM 897 N N . GLY A 1 115 ? 19.561 -12.975 -12.399 1.00 55.88 115 GLY A N 1
ATOM 898 C CA . GLY A 1 115 ? 18.210 -12.407 -12.506 1.00 55.88 115 GLY A CA 1
ATOM 899 C C . GLY A 1 115 ? 17.170 -13.037 -11.571 1.00 55.88 115 GLY A C 1
ATOM 900 O O . GLY A 1 115 ? 15.988 -13.012 -11.886 1.00 55.88 115 GLY A O 1
ATOM 901 N N . GLU A 1 116 ? 17.594 -13.616 -10.445 1.00 57.03 116 GLU A N 1
ATOM 902 C CA . GLU A 1 116 ? 16.746 -14.450 -9.575 1.00 57.03 116 GLU A CA 1
ATOM 903 C C . GLU A 1 116 ? 15.878 -13.646 -8.596 1.00 57.03 116 GLU A C 1
ATOM 905 O O . GLU A 1 116 ? 14.917 -14.181 -8.050 1.00 57.03 116 GLU A O 1
ATOM 910 N N . HIS A 1 117 ? 16.195 -12.368 -8.379 1.00 63.00 117 HIS A N 1
ATOM 911 C CA . HIS A 1 117 ? 15.380 -11.478 -7.551 1.00 63.00 117 HIS A CA 1
ATOM 912 C C . HIS A 1 117 ? 14.259 -10.835 -8.369 1.00 63.00 117 HIS A C 1
ATOM 914 O O . HIS A 1 117 ? 14.520 -10.188 -9.390 1.00 63.00 117 HIS A O 1
ATOM 920 N N . ALA A 1 118 ? 13.029 -11.010 -7.894 1.00 66.62 118 ALA A N 1
ATOM 921 C CA . ALA A 1 118 ? 11.842 -10.332 -8.385 1.00 66.62 118 ALA A CA 1
ATOM 922 C C . ALA A 1 118 ? 11.305 -9.397 -7.295 1.00 66.62 118 ALA A C 1
ATOM 924 O O . ALA A 1 118 ? 11.392 -9.724 -6.114 1.00 66.62 118 ALA A O 1
ATOM 925 N N . GLU A 1 119 ? 10.777 -8.253 -7.711 1.00 71.94 119 GLU A 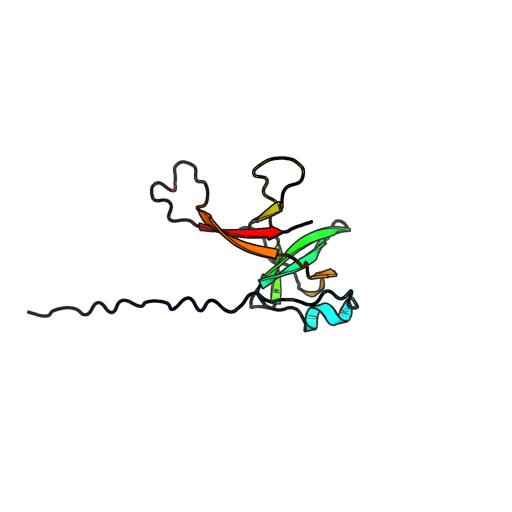N 1
ATOM 926 C CA . GLU A 1 119 ? 10.098 -7.275 -6.862 1.00 71.94 119 GLU A CA 1
ATOM 927 C C . GLU A 1 119 ? 8.602 -7.300 -7.169 1.00 71.94 119 GLU A C 1
ATOM 929 O O . GLU A 1 119 ? 8.206 -7.412 -8.340 1.00 71.94 119 GLU A O 1
ATOM 934 N N . ASP A 1 120 ? 7.792 -7.156 -6.121 1.00 79.69 120 ASP A N 1
ATOM 935 C CA . ASP A 1 120 ? 6.355 -6.942 -6.242 1.00 79.69 120 ASP A CA 1
ATOM 936 C C . ASP A 1 120 ? 6.080 -5.463 -6.536 1.00 79.69 120 ASP A C 1
ATOM 938 O O . ASP A 1 120 ? 6.568 -4.558 -5.851 1.00 79.69 120 ASP A O 1
ATOM 942 N N . VAL A 1 121 ? 5.300 -5.225 -7.587 1.00 82.44 121 VAL A N 1
ATOM 943 C CA . VAL A 1 121 ? 4.991 -3.902 -8.135 1.00 82.44 121 VAL A CA 1
ATOM 944 C C . VAL A 1 121 ? 3.483 -3.741 -8.252 1.00 82.44 121 VAL A C 1
ATOM 946 O O . VAL A 1 121 ? 2.767 -4.671 -8.609 1.00 82.44 121 VAL A O 1
ATOM 949 N N . TYR A 1 122 ? 2.998 -2.540 -7.989 1.00 82.12 122 TYR A N 1
ATOM 950 C CA . TYR A 1 122 ? 1.602 -2.155 -8.063 1.00 82.12 122 TYR A CA 1
ATOM 951 C C . TYR A 1 122 ? 1.499 -0.983 -9.033 1.00 82.12 122 TYR A C 1
ATOM 953 O O . TYR A 1 122 ? 1.901 0.132 -8.706 1.00 82.12 122 TYR A O 1
ATOM 961 N N . GLU A 1 123 ? 0.985 -1.243 -10.233 1.00 82.88 123 GLU A N 1
ATOM 962 C CA . GLU A 1 123 ? 0.668 -0.185 -11.192 1.00 82.88 123 GLU A CA 1
ATOM 963 C C . GLU A 1 123 ? -0.674 0.435 -10.796 1.00 82.88 123 GLU A C 1
ATOM 965 O O . GLU A 1 123 ? -1.662 -0.286 -10.638 1.00 82.88 123 GLU A O 1
ATOM 970 N N . ILE A 1 124 ? -0.711 1.754 -10.618 1.00 80.00 124 ILE A N 1
ATOM 971 C CA . ILE A 1 124 ? -1.905 2.493 -10.199 1.00 80.00 124 ILE A CA 1
ATOM 972 C C . ILE A 1 124 ? -2.245 3.535 -11.265 1.00 80.00 124 ILE A C 1
ATOM 974 O O . ILE A 1 124 ? -1.443 4.434 -11.550 1.00 80.00 124 ILE A O 1
ATOM 978 N N . GLU A 1 125 ? -3.444 3.430 -11.840 1.00 76.88 125 GLU A N 1
ATOM 979 C CA . GLU A 1 125 ? -4.002 4.450 -12.736 1.00 76.88 125 GLU A CA 1
ATOM 980 C C . GLU A 1 125 ? -4.546 5.631 -11.904 1.00 76.88 125 GLU A C 1
ATOM 982 O O . GLU A 1 125 ? -5.211 5.435 -10.886 1.00 76.88 125 GLU A O 1
ATOM 987 N N . ARG A 1 126 ? -4.212 6.870 -12.294 1.00 64.38 126 ARG A N 1
ATOM 988 C CA . ARG A 1 126 ? -4.601 8.102 -11.576 1.00 64.38 126 ARG A CA 1
ATOM 989 C C . ARG A 1 126 ? -5.798 8.814 -12.193 1.00 64.38 126 ARG A C 1
ATOM 991 O O . ARG A 1 126 ? -5.889 8.858 -13.439 1.00 64.38 126 ARG A O 1
#

Secondary structure (DSSP, 8-state):
-PPPP----------PPP---------GGGTGGGPPTT-EEEEE-TTS-EEEEEE-TTS-EEEEEEE--S-TTSPEEEEE-TTSPPB-GGGEEEEPSSEEEEEEE---STT-TT---EEEEEEE--

Sequence (126 aa):
MRAFLLATYAAAFVMRRPAVVRSGHRRINSIVDDLAEHDVVEYSTDDGGLGLGVVCEDGTIHPLCYFVEEEDDGPVDYVWDEEVDAVEAERAVRVVDDVYPKTRQAQRGVDNPHGEHAEDVYEIER

pLDDT: mean 70.1, std 19.35, range [35.38, 93.06]

Organism: NCBI:txid35677

Foldseek 3Di:
DDDDDDDDDDDPPPPDDDDPDDDDQDDLVCVLVVADFQFWFWFADPVRDTFIFTQHPVRWTQTWAWDDDDDDPDWTKTWGDPVGDTHHNSRGNDTAPQKDKDKDQPDDDPPCPPSPDIIIIITHDD

Radius of gyration: 18.32 Å; chains: 1; bounding box: 45×65×31 Å